Protein AF-A0A5C4X8T9-F1 (afdb_monomer_lite)

Radius of gyration: 13.76 Å; chains: 1; bounding box: 27×42×32 Å

Structure (mmCIF, N/CA/C/O backbone):
data_AF-A0A5C4X8T9-F1
#
_entry.id   AF-A0A5C4X8T9-F1
#
loop_
_atom_site.group_PDB
_atom_site.id
_atom_site.type_symbol
_atom_site.label_atom_id
_atom_site.label_alt_id
_atom_site.label_comp_id
_atom_site.label_asym_id
_atom_site.label_entity_id
_atom_site.label_seq_id
_atom_site.pdbx_PDB_ins_code
_atom_site.Cartn_x
_atom_site.Cartn_y
_atom_site.Cartn_z
_atom_site.occupancy
_atom_site.B_iso_or_equiv
_atom_site.auth_seq_id
_atom_site.auth_comp_id
_atom_site.auth_asym_id
_atom_site.auth_atom_id
_atom_site.pdbx_PDB_model_num
ATOM 1 N N . MET A 1 1 ? 8.369 9.326 -17.654 1.00 58.94 1 MET A N 1
ATOM 2 C CA . MET A 1 1 ? 6.999 8.799 -17.442 1.00 58.94 1 MET A CA 1
ATOM 3 C C . MET A 1 1 ? 5.999 9.877 -17.837 1.00 58.94 1 MET A C 1
ATOM 5 O O . MET A 1 1 ? 6.302 11.042 -17.626 1.00 58.94 1 MET A O 1
ATOM 9 N N . SER A 1 2 ? 4.863 9.516 -18.440 1.00 70.38 2 SER A N 1
ATOM 10 C CA . SER A 1 2 ? 3.801 10.473 -18.815 1.00 70.38 2 SER A CA 1
ATOM 11 C C . SER A 1 2 ? 3.129 11.075 -17.569 1.00 70.38 2 SER A C 1
ATOM 13 O O . SER A 1 2 ? 2.942 10.341 -16.595 1.00 70.38 2 SER A O 1
ATOM 15 N N . SER A 1 3 ? 2.728 12.359 -17.582 1.00 72.75 3 SER A N 1
ATOM 16 C CA . SER A 1 3 ? 2.019 12.970 -16.433 1.00 72.75 3 SER A CA 1
ATOM 17 C C . SER A 1 3 ? 0.677 12.288 -16.144 1.00 72.75 3 SER A C 1
ATOM 19 O O . SER A 1 3 ? 0.267 12.210 -14.992 1.00 72.75 3 SER A O 1
ATOM 21 N N . ALA A 1 4 ? 0.055 11.670 -17.153 1.00 78.88 4 ALA A N 1
ATOM 22 C CA . ALA A 1 4 ? -1.166 10.887 -16.976 1.00 78.88 4 ALA A CA 1
ATOM 23 C C . ALA A 1 4 ? -0.955 9.648 -16.088 1.00 78.88 4 ALA A C 1
ATOM 25 O O . ALA A 1 4 ? -1.842 9.270 -15.321 1.00 78.88 4 ALA A O 1
ATOM 26 N N . ASN A 1 5 ? 0.233 9.031 -16.149 1.00 79.38 5 ASN A N 1
ATOM 27 C CA . ASN A 1 5 ? 0.579 7.977 -15.203 1.00 79.38 5 ASN A CA 1
ATOM 28 C C . ASN A 1 5 ? 0.730 8.614 -13.816 1.00 79.38 5 ASN A C 1
ATOM 30 O O . ASN A 1 5 ? 0.001 8.193 -12.920 1.00 79.38 5 ASN A O 1
ATOM 34 N N . SER A 1 6 ? 1.557 9.672 -13.673 1.00 82.62 6 SER A N 1
ATOM 35 C CA . SER A 1 6 ? 1.740 10.489 -12.439 1.00 82.62 6 SER A CA 1
ATOM 36 C C . SER A 1 6 ? 0.425 10.709 -11.681 1.00 82.62 6 SER A C 1
ATOM 38 O O . SER A 1 6 ? 0.289 10.318 -10.521 1.00 82.62 6 SER A O 1
ATOM 40 N N . GLU A 1 7 ? -0.577 11.233 -12.375 1.00 86.81 7 GLU A N 1
ATOM 41 C CA . GLU A 1 7 ? -1.899 11.538 -11.830 1.00 86.81 7 GLU A CA 1
ATOM 42 C C . GLU A 1 7 ? -2.711 10.293 -11.443 1.00 86.81 7 GLU A C 1
ATOM 44 O O . GLU A 1 7 ? -3.329 10.263 -10.375 1.00 86.81 7 GLU A O 1
ATOM 49 N N . ARG A 1 8 ? -2.698 9.240 -12.273 1.00 87.81 8 ARG A N 1
ATOM 50 C CA . ARG A 1 8 ? -3.434 7.997 -11.992 1.00 87.81 8 ARG A CA 1
ATOM 51 C C . ARG A 1 8 ? -2.933 7.320 -10.718 1.00 87.81 8 ARG A C 1
ATOM 53 O O . ARG A 1 8 ? -3.754 6.895 -9.905 1.00 87.81 8 ARG A O 1
ATOM 60 N N . PHE A 1 9 ? -1.618 7.236 -10.526 1.00 89.00 9 PHE A N 1
ATOM 61 C CA . PHE A 1 9 ? -1.050 6.686 -9.293 1.00 89.00 9 PHE A CA 1
ATOM 62 C C . PHE A 1 9 ? -1.400 7.530 -8.090 1.00 89.00 9 PHE A C 1
ATOM 64 O O . PHE A 1 9 ? -1.880 6.978 -7.111 1.00 89.00 9 PHE A O 1
ATOM 71 N N . LEU A 1 10 ? -1.228 8.852 -8.167 1.00 90.19 10 LEU A N 1
ATOM 72 C CA . LEU A 1 10 ? -1.546 9.733 -7.046 1.00 90.19 10 LEU A CA 1
ATOM 73 C C . LEU A 1 10 ? -3.006 9.579 -6.617 1.00 90.19 10 LEU A C 1
ATOM 75 O O . LEU A 1 10 ? -3.293 9.476 -5.426 1.00 90.19 10 LEU A O 1
ATOM 79 N N . ARG A 1 11 ? -3.931 9.502 -7.580 1.00 92.75 11 ARG A N 1
ATOM 80 C CA . ARG A 1 11 ? -5.353 9.294 -7.298 1.00 92.75 11 ARG A CA 1
ATOM 81 C C . ARG A 1 11 ? -5.616 7.956 -6.605 1.00 92.75 11 ARG A C 1
ATOM 83 O O . ARG A 1 11 ? -6.330 7.930 -5.605 1.00 92.75 11 ARG A O 1
ATOM 90 N N . LEU A 1 12 ? -5.062 6.861 -7.128 1.00 93.31 12 LEU A N 1
ATOM 91 C CA . LEU A 1 12 ? -5.259 5.524 -6.560 1.00 93.31 12 LEU A CA 1
ATOM 92 C C . LEU A 1 12 ? -4.585 5.385 -5.192 1.00 93.31 12 LEU A C 1
ATOM 94 O O . LEU A 1 12 ? -5.207 4.892 -4.259 1.00 93.31 12 LEU A O 1
ATOM 98 N N . TYR A 1 13 ? -3.362 5.890 -5.052 1.00 92.06 13 TYR A N 1
ATOM 99 C CA . TYR A 1 13 ? -2.608 5.882 -3.804 1.00 92.06 13 TYR A CA 1
ATOM 100 C C . TYR A 1 13 ? -3.382 6.606 -2.701 1.00 92.06 13 TYR A C 1
ATOM 102 O O . TYR A 1 13 ? -3.590 6.043 -1.631 1.00 92.06 13 TYR A O 1
ATOM 110 N N . LYS A 1 14 ? -3.887 7.818 -2.976 1.00 92.06 14 LYS A N 1
ATOM 111 C CA . LYS A 1 14 ? -4.696 8.585 -2.015 1.00 92.06 14 LYS A CA 1
ATOM 112 C C . LYS A 1 14 ? -5.954 7.842 -1.589 1.00 92.06 14 LYS A C 1
ATOM 114 O O . LYS A 1 14 ? -6.252 7.798 -0.400 1.00 92.06 14 LYS A O 1
ATOM 119 N N . LEU A 1 15 ? -6.678 7.259 -2.546 1.00 96.31 15 LEU A N 1
ATOM 120 C CA . LEU A 1 15 ? -7.908 6.520 -2.268 1.00 96.31 15 LEU A CA 1
ATOM 121 C C . LEU A 1 15 ? -7.630 5.312 -1.364 1.00 96.31 15 LEU A C 1
ATOM 123 O O . LEU A 1 15 ? -8.262 5.169 -0.323 1.00 96.31 15 LEU A O 1
ATOM 127 N N . ILE A 1 16 ? -6.655 4.480 -1.737 1.00 95.44 16 ILE A N 1
ATOM 128 C CA . ILE A 1 16 ? -6.324 3.258 -0.998 1.00 95.44 16 ILE A CA 1
ATOM 129 C C . ILE A 1 16 ? -5.753 3.608 0.382 1.00 95.44 16 ILE A C 1
A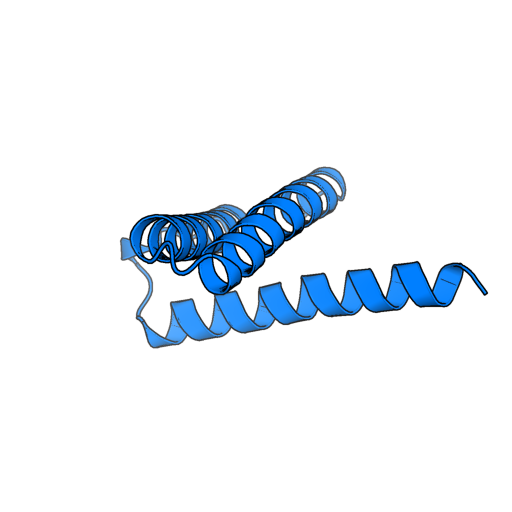TOM 131 O O . ILE A 1 16 ? -6.111 2.972 1.371 1.00 95.44 16 ILE A O 1
ATOM 135 N N . ASN A 1 17 ? -4.916 4.645 0.480 1.00 92.75 17 ASN A N 1
ATOM 136 C CA . ASN A 1 17 ? -4.369 5.086 1.759 1.00 92.75 17 ASN A CA 1
ATOM 137 C C . ASN A 1 17 ? -5.465 5.622 2.695 1.00 92.75 17 ASN A C 1
ATOM 139 O O . ASN A 1 17 ? -5.462 5.303 3.879 1.00 92.75 17 ASN A O 1
ATOM 143 N N . ALA A 1 18 ? -6.449 6.361 2.171 1.00 94.88 18 ALA A N 1
ATOM 144 C CA . ALA A 1 18 ? -7.611 6.777 2.955 1.00 94.88 18 ALA A CA 1
ATOM 145 C C . ALA A 1 18 ? -8.434 5.569 3.439 1.00 94.88 18 ALA A C 1
ATOM 147 O O . ALA A 1 18 ? -8.808 5.514 4.608 1.00 94.88 18 ALA A O 1
ATOM 148 N N . THR A 1 19 ? -8.657 4.567 2.580 1.00 95.75 19 THR A N 1
ATOM 149 C CA . THR A 1 19 ? -9.326 3.311 2.962 1.00 95.75 19 THR A CA 1
ATOM 150 C C . THR A 1 19 ? -8.564 2.563 4.053 1.00 95.75 19 THR A C 1
ATOM 152 O O . THR A 1 19 ? -9.181 2.085 5.001 1.00 95.75 19 THR A O 1
ATOM 155 N N . LYS A 1 20 ? -7.231 2.495 3.963 1.00 95.75 20 LYS A N 1
ATOM 156 C CA . LYS A 1 20 ? -6.369 1.921 5.003 1.00 95.75 20 LYS A CA 1
ATOM 157 C C . LYS A 1 20 ? -6.535 2.656 6.335 1.00 95.75 20 LYS A C 1
ATOM 159 O O . LYS A 1 20 ? -6.734 2.010 7.360 1.00 95.75 20 LYS A O 1
ATOM 164 N N . SER A 1 21 ? -6.455 3.989 6.326 1.00 95.31 21 SER A N 1
ATOM 165 C CA . SER A 1 21 ? -6.615 4.801 7.538 1.00 95.31 21 SER A CA 1
ATOM 166 C C . SER A 1 21 ? -7.981 4.581 8.188 1.00 95.31 21 SER A C 1
ATOM 168 O O . SER A 1 21 ? -8.050 4.361 9.394 1.00 95.31 21 SER A O 1
ATOM 170 N N . GLU A 1 22 ? -9.051 4.565 7.394 1.00 97.12 22 GLU A N 1
ATOM 171 C CA . GLU A 1 22 ? -10.409 4.333 7.890 1.00 97.12 22 GLU A CA 1
ATOM 172 C C . GLU A 1 22 ? -10.589 2.910 8.447 1.00 97.12 22 GLU A C 1
ATOM 174 O O . GLU A 1 22 ? -11.137 2.726 9.533 1.00 97.12 22 GLU A O 1
ATOM 179 N N . ALA A 1 23 ? -10.059 1.895 7.757 1.00 96.31 23 ALA A N 1
ATOM 180 C CA . ALA A 1 23 ? -10.080 0.511 8.228 1.00 96.31 23 ALA A CA 1
ATOM 181 C C . ALA A 1 23 ? -9.351 0.342 9.570 1.00 96.31 23 ALA A C 1
ATOM 183 O O . ALA A 1 23 ? -9.842 -0.367 10.451 1.00 96.31 23 ALA A O 1
ATOM 184 N N . SER A 1 24 ? -8.219 1.029 9.748 1.00 94.75 24 SER A N 1
ATOM 185 C CA . SER A 1 24 ? -7.463 1.024 11.003 1.00 94.75 24 SER A CA 1
ATOM 186 C C . SER A 1 24 ? -8.266 1.652 12.150 1.00 94.75 24 SER A C 1
ATOM 188 O O . SER A 1 24 ? -8.375 1.065 13.229 1.00 94.75 24 SER A O 1
ATOM 190 N N . LEU A 1 25 ? -8.926 2.794 11.904 1.00 97.62 25 LEU A N 1
ATOM 191 C CA . LEU A 1 25 ? -9.800 3.454 12.886 1.00 97.62 25 LEU A CA 1
ATOM 192 C C . LEU A 1 25 ? -10.975 2.562 13.312 1.00 97.62 25 LEU A C 1
ATOM 194 O O . LEU A 1 25 ? -11.316 2.509 14.495 1.00 97.62 25 LEU A O 1
ATOM 198 N N . GLN A 1 26 ? -11.560 1.828 12.364 1.00 97.62 26 GLN A N 1
ATOM 199 C CA . GLN A 1 26 ? -12.682 0.919 12.610 1.00 97.62 26 GLN A CA 1
ATOM 200 C C . G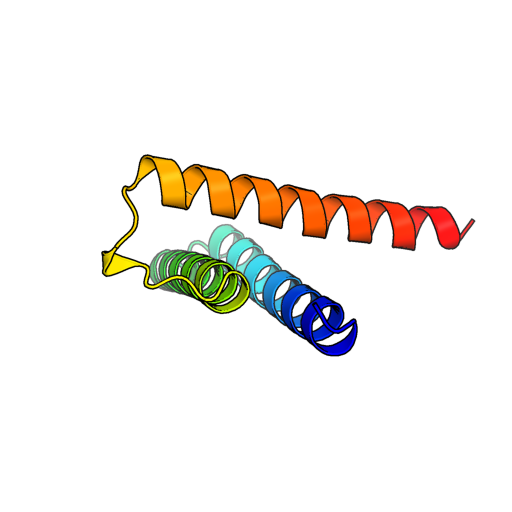LN A 1 26 ? -12.260 -0.475 13.105 1.00 97.62 26 GLN A C 1
ATOM 202 O O . GLN A 1 26 ? -13.124 -1.303 13.392 1.00 97.62 26 GLN A O 1
ATOM 207 N N . ARG A 1 27 ? -10.951 -0.740 13.249 1.00 96.31 27 ARG A N 1
ATOM 208 C CA . ARG A 1 27 ? -10.387 -2.047 13.637 1.00 96.31 27 ARG A CA 1
ATOM 209 C C . ARG A 1 27 ? -10.833 -3.182 12.710 1.00 96.31 27 ARG A C 1
ATOM 211 O O . ARG A 1 27 ? -11.248 -4.244 13.171 1.00 96.31 27 ARG A O 1
ATOM 218 N N . LEU A 1 28 ? -10.736 -2.949 11.403 1.00 97.38 28 LEU A N 1
ATOM 219 C CA . LEU A 1 28 ? -11.043 -3.914 10.346 1.00 97.38 28 LEU A CA 1
ATOM 220 C C . LEU A 1 28 ? -9.728 -4.468 9.758 1.00 97.38 28 LEU A C 1
ATOM 222 O O . LEU A 1 28 ? -9.301 -4.015 8.692 1.00 97.38 28 LEU A O 1
ATOM 226 N N . PRO A 1 29 ? -9.058 -5.426 10.435 1.00 90.62 29 PRO A N 1
ATOM 227 C CA . PRO A 1 29 ? -7.689 -5.836 10.107 1.00 90.62 29 PRO A CA 1
ATOM 228 C C . PRO A 1 29 ? -7.558 -6.448 8.709 1.00 90.62 29 PRO A C 1
ATOM 230 O O . PRO A 1 29 ? -6.559 -6.222 8.031 1.00 90.62 29 PRO A O 1
ATOM 233 N N . ASP A 1 30 ? -8.578 -7.169 8.241 1.00 95.50 30 ASP A N 1
ATOM 234 C CA . ASP A 1 30 ? -8.564 -7.760 6.900 1.00 95.50 30 ASP A CA 1
ATOM 235 C C . ASP A 1 30 ? -8.600 -6.682 5.811 1.00 95.50 30 ASP A C 1
ATOM 237 O O . ASP A 1 30 ? -7.894 -6.781 4.808 1.00 95.50 30 ASP A O 1
ATOM 241 N N . ILE A 1 31 ? -9.374 -5.611 6.022 1.00 95.88 31 ILE A N 1
ATOM 242 C CA . ILE A 1 31 ? -9.455 -4.487 5.081 1.00 95.88 31 ILE A CA 1
ATOM 243 C C . ILE A 1 31 ? -8.153 -3.686 5.101 1.00 95.88 31 ILE A C 1
ATOM 245 O O . ILE A 1 31 ? -7.653 -3.309 4.043 1.00 95.88 31 ILE A O 1
ATOM 249 N N . GLU A 1 32 ? -7.573 -3.464 6.281 1.00 92.69 32 GLU A N 1
ATOM 250 C CA . GLU A 1 32 ? -6.267 -2.818 6.411 1.00 92.69 32 GLU A CA 1
ATOM 251 C C . GLU A 1 32 ? -5.178 -3.612 5.672 1.00 92.69 32 GLU A C 1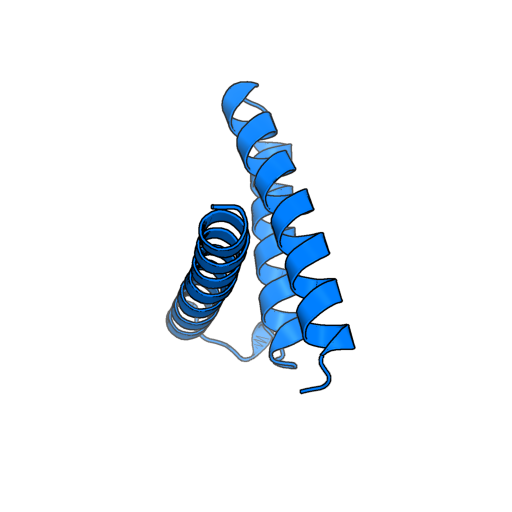
ATOM 253 O O . GLU A 1 32 ? -4.395 -3.040 4.910 1.00 92.69 32 GLU A O 1
ATOM 258 N N . ASN A 1 33 ? -5.167 -4.939 5.828 1.00 91.25 33 ASN A N 1
ATOM 259 C CA . ASN A 1 33 ? -4.225 -5.811 5.136 1.00 91.25 33 ASN A CA 1
ATOM 260 C C . ASN A 1 33 ? -4.420 -5.777 3.610 1.00 91.25 33 ASN A C 1
ATOM 262 O O . ASN A 1 33 ? -3.453 -5.616 2.866 1.00 91.25 33 ASN A O 1
ATOM 266 N N . LEU A 1 34 ? -5.665 -5.847 3.130 1.00 95.88 34 LEU A N 1
ATOM 267 C CA . LEU A 1 34 ? -5.969 -5.727 1.700 1.00 95.88 34 LEU A CA 1
ATOM 268 C C . LEU A 1 34 ? -5.555 -4.364 1.132 1.00 95.88 34 LEU A C 1
ATOM 270 O O . LEU A 1 34 ? -5.024 -4.299 0.023 1.00 95.88 34 LEU A O 1
ATOM 274 N N . ALA A 1 35 ? -5.742 -3.281 1.888 1.00 93.12 35 ALA A N 1
ATOM 275 C CA . ALA A 1 35 ? -5.304 -1.952 1.479 1.00 93.12 35 ALA A CA 1
ATOM 276 C C . ALA A 1 35 ? -3.770 -1.852 1.413 1.00 93.12 35 ALA A C 1
ATOM 278 O O . ALA A 1 35 ? -3.238 -1.274 0.466 1.00 93.12 35 ALA A O 1
ATOM 279 N N . ASN A 1 36 ? -3.047 -2.472 2.352 1.00 88.12 36 ASN A N 1
ATOM 280 C CA . ASN A 1 36 ? -1.586 -2.574 2.285 1.00 88.12 36 ASN A CA 1
ATOM 281 C C . ASN A 1 36 ? -1.132 -3.349 1.034 1.00 88.12 36 ASN A C 1
ATOM 283 O O . ASN A 1 36 ? -0.264 -2.867 0.309 1.00 88.12 36 ASN A O 1
ATOM 287 N N . ILE A 1 37 ? -1.754 -4.493 0.722 1.00 91.94 37 ILE A N 1
ATOM 288 C CA . ILE A 1 37 ? -1.459 -5.269 -0.499 1.00 91.94 37 ILE A CA 1
ATOM 289 C C . ILE A 1 37 ? -1.733 -4.441 -1.761 1.00 91.94 37 ILE A C 1
ATOM 291 O O . ILE A 1 37 ? -0.922 -4.427 -2.686 1.00 91.94 37 ILE A O 1
ATOM 295 N N . ALA A 1 38 ? -2.842 -3.703 -1.800 1.00 92.38 38 ALA A N 1
ATOM 296 C CA . ALA A 1 38 ? -3.180 -2.858 -2.939 1.00 92.38 38 ALA A CA 1
ATOM 297 C C . ALA A 1 38 ? -2.185 -1.697 -3.131 1.00 92.38 38 ALA A C 1
ATOM 299 O O . ALA A 1 38 ? -1.834 -1.382 -4.268 1.00 92.38 38 ALA A O 1
ATOM 300 N N . LEU A 1 39 ? -1.688 -1.087 -2.045 1.00 90.50 39 LEU A N 1
ATOM 301 C CA . LEU A 1 39 ? -0.624 -0.076 -2.114 1.00 90.50 39 LEU A CA 1
ATOM 302 C C . LEU A 1 39 ? 0.686 -0.670 -2.647 1.00 90.50 39 LEU A C 1
ATOM 304 O O . LEU A 1 39 ? 1.331 -0.047 -3.491 1.00 90.50 39 LEU A O 1
ATOM 308 N N . LEU A 1 40 ? 1.048 -1.878 -2.201 1.00 87.44 40 LEU A N 1
ATOM 309 C CA . LEU A 1 40 ? 2.224 -2.604 -2.689 1.00 87.44 40 LEU A CA 1
ATOM 310 C C . LEU A 1 40 ? 2.139 -2.844 -4.198 1.00 87.44 40 LEU A C 1
ATOM 312 O O . LEU A 1 40 ? 3.053 -2.471 -4.934 1.00 87.44 40 LEU A O 1
ATOM 316 N N . GLN A 1 41 ? 1.019 -3.399 -4.664 1.00 87.38 41 GLN A N 1
ATOM 317 C CA . GLN A 1 41 ? 0.805 -3.675 -6.082 1.00 87.38 41 GLN A CA 1
ATOM 318 C C . GLN A 1 41 ? 0.845 -2.392 -6.916 1.00 87.38 41 GLN A C 1
ATOM 320 O O . GLN A 1 41 ? 1.521 -2.345 -7.937 1.00 87.38 41 GLN A O 1
ATOM 325 N N . LEU A 1 42 ? 0.192 -1.322 -6.451 1.00 89.62 42 LEU A N 1
ATOM 326 C CA . LEU A 1 42 ? 0.165 -0.041 -7.154 1.00 89.62 42 LEU A CA 1
ATOM 327 C C . LEU A 1 42 ? 1.572 0.546 -7.351 1.00 89.62 42 LEU A C 1
ATOM 329 O O . LEU A 1 42 ? 1.872 1.120 -8.398 1.00 89.62 42 LEU A O 1
ATOM 333 N N . VAL A 1 43 ? 2.427 0.423 -6.338 1.00 86.19 43 VAL A N 1
ATOM 334 C CA . VAL A 1 43 ? 3.812 0.901 -6.375 1.00 86.19 43 VAL A CA 1
ATOM 335 C C . VAL A 1 43 ? 4.679 0.060 -7.310 1.00 86.19 43 VAL A C 1
ATOM 337 O O . VAL A 1 43 ? 5.525 0.598 -8.023 1.00 86.19 43 VAL A O 1
ATOM 340 N N . VAL A 1 44 ? 4.462 -1.247 -7.336 1.00 84.44 44 VAL A N 1
ATOM 341 C CA . VAL A 1 44 ? 5.211 -2.160 -8.197 1.00 84.44 44 VAL A CA 1
ATOM 342 C C . VAL A 1 44 ? 4.793 -2.012 -9.665 1.00 84.44 44 VAL A C 1
ATOM 344 O O . VAL A 1 44 ? 5.654 -1.859 -10.536 1.00 84.44 44 VAL A O 1
ATOM 347 N N . ASP A 1 45 ? 3.487 -1.922 -9.926 1.00 84.75 45 ASP A N 1
ATOM 348 C CA . ASP A 1 45 ? 2.921 -1.639 -11.250 1.00 84.75 45 ASP A CA 1
ATOM 349 C C . ASP A 1 45 ? 3.430 -0.302 -11.800 1.00 84.75 45 ASP A C 1
ATOM 351 O O . ASP A 1 45 ? 3.680 -0.162 -12.998 1.00 84.75 45 ASP A O 1
ATOM 355 N N . TRP A 1 46 ? 3.614 0.688 -10.921 1.00 83.25 46 TRP A N 1
ATOM 356 C CA . TRP A 1 46 ? 4.176 1.980 -11.289 1.00 83.25 46 TRP A CA 1
ATOM 357 C C . TRP A 1 46 ? 5.592 1.892 -11.835 1.00 83.25 46 TRP A C 1
ATOM 359 O O . TRP A 1 46 ? 5.917 2.507 -12.852 1.00 83.25 46 TRP A O 1
ATOM 369 N N . GLU A 1 47 ? 6.454 1.184 -11.112 1.00 80.19 47 GLU A N 1
ATOM 370 C CA . GLU A 1 47 ? 7.851 1.013 -11.494 1.00 80.19 47 GLU A CA 1
ATOM 371 C C . GLU A 1 47 ? 7.996 0.050 -12.681 1.00 80.19 47 GLU A C 1
ATOM 373 O O . GLU A 1 47 ? 9.067 -0.026 -13.279 1.00 80.19 47 GLU A O 1
ATOM 378 N N . GLY A 1 48 ? 6.922 -0.661 -13.051 1.00 81.44 48 GLY A N 1
ATOM 379 C CA . GLY A 1 48 ? 6.941 -1.678 -14.097 1.00 81.44 48 GLY A CA 1
ATOM 380 C C . GLY A 1 48 ? 7.795 -2.885 -13.711 1.00 81.44 48 GLY A C 1
ATOM 381 O O . GLY A 1 48 ? 8.358 -3.545 -14.585 1.00 81.44 48 GLY A O 1
ATOM 382 N N . ILE A 1 49 ? 7.939 -3.138 -12.409 1.00 78.56 49 ILE A N 1
ATOM 383 C CA . ILE A 1 49 ? 8.763 -4.220 -11.877 1.00 78.56 49 ILE A CA 1
ATOM 384 C C . ILE A 1 49 ? 7.862 -5.415 -11.562 1.00 78.56 49 ILE A C 1
ATOM 386 O O . ILE A 1 49 ? 6.702 -5.261 -11.211 1.00 78.56 49 ILE A O 1
ATOM 390 N N . ASP A 1 50 ? 8.390 -6.626 -11.702 1.00 75.56 50 ASP A N 1
ATOM 391 C CA . ASP A 1 50 ? 7.722 -7.829 -11.214 1.00 75.56 50 ASP A CA 1
ATOM 392 C C . ASP A 1 50 ? 8.009 -7.978 -9.707 1.00 75.56 50 ASP A C 1
ATOM 394 O O . ASP A 1 50 ? 9.182 -8.104 -9.336 1.00 75.56 50 ASP A O 1
ATOM 398 N N . PRO A 1 51 ? 6.988 -7.969 -8.828 1.00 67.00 51 PRO A N 1
ATOM 399 C CA . PRO A 1 51 ? 7.197 -8.044 -7.382 1.00 67.00 51 PRO A CA 1
ATOM 400 C C . PRO A 1 51 ? 7.890 -9.341 -6.962 1.00 67.00 51 PRO A C 1
ATOM 402 O O . PRO A 1 51 ? 8.606 -9.348 -5.966 1.00 67.00 51 PRO A O 1
ATOM 405 N N . LEU A 1 52 ? 7.739 -10.421 -7.738 1.00 76.06 52 LEU A N 1
ATOM 406 C CA . LEU A 1 52 ? 8.386 -11.708 -7.465 1.00 76.06 52 LEU A CA 1
ATOM 407 C C . LEU A 1 52 ? 9.894 -11.690 -7.748 1.00 76.06 52 LEU A C 1
ATOM 409 O O . LEU A 1 52 ? 10.599 -12.632 -7.391 1.00 76.06 52 LEU A O 1
ATOM 413 N N . LYS A 1 53 ? 10.395 -10.633 -8.399 1.00 76.50 53 LYS A N 1
ATOM 414 C CA . LYS A 1 53 ? 11.820 -10.438 -8.704 1.00 76.50 53 LYS A CA 1
ATOM 415 C C . LYS A 1 53 ? 12.517 -9.484 -7.738 1.00 76.50 53 LYS A C 1
ATOM 417 O O . LYS A 1 53 ? 13.715 -9.263 -7.893 1.00 76.50 53 LYS A O 1
ATOM 422 N N . LEU A 1 54 ? 11.789 -8.915 -6.778 1.00 76.31 54 LEU A N 1
ATOM 423 C CA . LEU A 1 54 ? 12.318 -7.982 -5.789 1.00 76.31 54 LEU A CA 1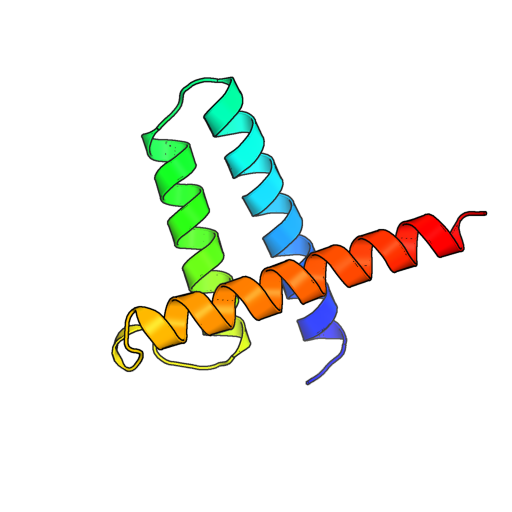
ATOM 424 C C . LEU A 1 54 ? 12.543 -8.685 -4.453 1.00 76.31 54 LEU A C 1
ATOM 426 O O . LEU A 1 54 ? 11.697 -9.441 -3.981 1.00 76.31 54 LEU A O 1
ATOM 430 N N . SER A 1 55 ? 13.667 -8.389 -3.807 1.00 82.38 55 SER A N 1
ATOM 431 C CA . SER A 1 55 ? 13.842 -8.708 -2.391 1.00 82.38 55 SER A CA 1
ATOM 432 C C . SER A 1 55 ? 12.930 -7.838 -1.517 1.00 82.38 55 SER A C 1
ATOM 434 O O . SER A 1 55 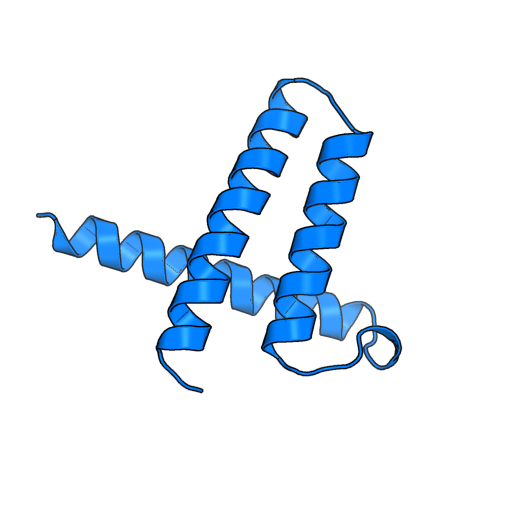? 12.544 -6.730 -1.899 1.00 82.38 55 SER A O 1
ATOM 436 N N . GLU A 1 56 ? 12.634 -8.298 -0.297 1.00 78.06 56 GLU A N 1
ATOM 437 C CA . GLU A 1 56 ? 11.844 -7.527 0.679 1.00 78.06 56 GLU A CA 1
ATOM 438 C C . GLU A 1 56 ? 12.432 -6.128 0.934 1.00 78.06 56 GLU A C 1
ATOM 440 O O . GLU A 1 56 ? 11.701 -5.144 1.062 1.00 78.06 56 GLU A O 1
ATOM 445 N N . MET A 1 57 ? 13.764 -6.017 0.952 1.00 78.56 57 MET A N 1
ATOM 446 C CA . MET A 1 57 ? 14.467 -4.751 1.162 1.00 78.56 57 MET A CA 1
ATOM 447 C C . MET A 1 57 ? 14.280 -3.779 -0.014 1.00 78.56 57 MET A C 1
ATOM 449 O O . MET A 1 57 ? 14.095 -2.577 0.196 1.00 78.56 57 MET A O 1
ATOM 453 N N . GLU A 1 58 ? 14.308 -4.278 -1.251 1.00 78.44 58 GLU A N 1
ATOM 454 C CA . GLU A 1 58 ? 14.074 -3.456 -2.443 1.00 78.44 58 GLU A CA 1
ATOM 455 C C . GLU A 1 58 ? 12.620 -2.993 -2.514 1.00 78.44 58 GLU A C 1
ATOM 457 O O . GLU A 1 58 ? 12.365 -1.813 -2.759 1.00 78.44 58 GLU A O 1
ATOM 462 N N . LEU A 1 59 ? 11.676 -3.885 -2.207 1.00 76.75 59 LEU A N 1
ATOM 463 C CA . LEU A 1 59 ? 10.253 -3.566 -2.123 1.00 76.75 59 LEU A CA 1
ATOM 464 C C . LEU A 1 59 ? 10.000 -2.436 -1.109 1.00 76.75 59 LEU A C 1
ATOM 466 O O . LEU A 1 59 ? 9.372 -1.430 -1.441 1.00 76.75 59 LEU A O 1
ATOM 470 N N . ALA A 1 60 ? 10.566 -2.550 0.098 1.00 80.81 60 ALA A N 1
ATOM 471 C CA . ALA A 1 60 ? 10.459 -1.536 1.147 1.00 80.81 60 ALA A CA 1
ATOM 472 C C . ALA A 1 60 ? 11.030 -0.173 0.718 1.00 80.81 60 ALA A C 1
ATOM 474 O O . ALA A 1 60 ? 10.444 0.878 0.994 1.00 80.81 60 ALA A O 1
ATOM 475 N N . SER A 1 61 ? 12.163 -0.178 0.011 1.00 84.31 61 SER A N 1
ATOM 476 C CA . SER A 1 61 ? 12.788 1.040 -0.514 1.00 84.31 61 SER A CA 1
ATOM 477 C C . SER A 1 61 ? 11.912 1.728 -1.564 1.00 84.31 61 SER A C 1
ATOM 479 O O . SER A 1 61 ? 11.720 2.949 -1.520 1.00 84.31 61 SER A O 1
ATOM 481 N N . ILE A 1 62 ? 11.335 0.954 -2.487 1.00 82.44 62 ILE A N 1
ATOM 482 C CA . ILE A 1 62 ? 10.458 1.482 -3.535 1.00 82.44 62 ILE A CA 1
ATOM 483 C C . ILE A 1 62 ? 9.192 2.083 -2.911 1.00 82.44 62 ILE A C 1
ATOM 485 O O . ILE A 1 62 ? 8.834 3.213 -3.253 1.00 82.44 62 ILE A O 1
ATOM 489 N N . LEU A 1 63 ? 8.565 1.388 -1.956 1.00 80.81 63 LEU A N 1
ATOM 490 C CA . LEU A 1 63 ? 7.404 1.903 -1.223 1.00 80.81 63 LEU A CA 1
ATOM 491 C C . LEU A 1 63 ? 7.703 3.253 -0.597 1.00 80.81 63 LEU A C 1
ATOM 493 O O . LEU A 1 63 ? 7.053 4.240 -0.929 1.00 80.81 63 LEU A O 1
ATOM 497 N N . ARG A 1 64 ? 8.756 3.328 0.219 1.00 84.06 64 ARG A N 1
ATOM 498 C CA . ARG A 1 64 ? 9.123 4.552 0.934 1.00 84.06 64 ARG A CA 1
ATOM 499 C C . ARG A 1 64 ? 9.353 5.733 -0.008 1.00 84.06 64 ARG A C 1
ATOM 501 O O . ARG A 1 64 ? 8.951 6.862 0.285 1.00 84.06 64 ARG A O 1
ATOM 508 N N . ARG A 1 65 ? 9.983 5.491 -1.163 1.00 83.75 65 ARG A N 1
ATOM 509 C CA . ARG A 1 65 ? 10.187 6.520 -2.196 1.00 83.75 65 ARG A CA 1
ATOM 510 C C . ARG A 1 65 ? 8.862 7.019 -2.770 1.00 83.75 65 ARG A C 1
ATOM 512 O O . ARG A 1 65 ? 8.732 8.214 -3.033 1.00 83.75 65 ARG A O 1
ATOM 519 N N . LYS A 1 66 ? 7.881 6.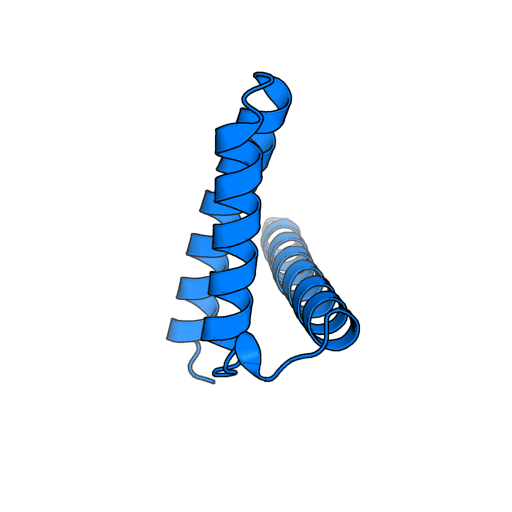138 -2.959 1.00 80.12 66 LYS A N 1
ATOM 520 C CA . LYS A 1 66 ? 6.559 6.499 -3.485 1.00 80.12 66 LYS A CA 1
ATOM 521 C C . LYS A 1 66 ? 5.652 7.169 -2.474 1.00 80.12 66 LYS A C 1
ATOM 523 O O . LYS A 1 66 ? 4.986 8.133 -2.840 1.00 80.12 66 LYS A O 1
ATOM 528 N N . GLU A 1 67 ? 5.695 6.738 -1.221 1.00 82.12 67 GLU A N 1
ATOM 529 C CA . GLU A 1 67 ? 5.044 7.451 -0.122 1.00 82.12 67 GLU A CA 1
ATOM 530 C C . GLU A 1 67 ? 5.583 8.886 -0.034 1.00 82.12 67 GLU A C 1
ATOM 532 O O . GLU A 1 67 ? 4.811 9.840 0.008 1.00 82.12 67 GLU A O 1
ATOM 537 N N . THR A 1 68 ? 6.908 9.053 -0.131 1.00 84.12 68 THR A N 1
ATOM 538 C CA . THR A 1 68 ? 7.556 10.376 -0.135 1.00 84.12 68 THR A CA 1
ATOM 539 C C . THR A 1 68 ? 7.125 11.225 -1.335 1.00 84.12 68 THR A C 1
ATOM 541 O O . THR A 1 68 ? 6.859 12.413 -1.181 1.00 84.12 68 THR A O 1
ATOM 544 N N . PHE A 1 69 ? 7.019 10.634 -2.531 1.00 81.75 69 PHE A N 1
ATOM 545 C CA . PHE A 1 69 ? 6.521 11.332 -3.721 1.00 81.75 69 PHE A CA 1
ATOM 546 C C . PHE A 1 69 ? 5.071 11.803 -3.550 1.00 81.75 69 PHE A C 1
ATOM 548 O O . PHE A 1 69 ? 4.754 12.946 -3.876 1.00 81.75 69 PHE A O 1
ATOM 555 N N . ALA A 1 70 ? 4.198 10.940 -3.024 1.00 76.94 70 ALA A N 1
ATOM 556 C CA . ALA A 1 70 ? 2.806 11.287 -2.769 1.00 76.94 70 ALA A CA 1
ATOM 557 C C . ALA A 1 70 ? 2.682 12.398 -1.715 1.00 76.94 70 ALA A C 1
ATOM 559 O O . ALA A 1 70 ? 1.928 13.348 -1.920 1.00 76.94 70 ALA A O 1
ATOM 560 N N . GLN A 1 71 ? 3.473 12.324 -0.640 1.00 81.44 71 GLN A N 1
ATOM 561 C CA . GLN A 1 71 ? 3.507 13.346 0.406 1.00 81.44 71 GLN A CA 1
ATOM 562 C C . GLN A 1 71 ? 4.006 14.694 -0.130 1.00 81.44 71 GLN A C 1
ATOM 564 O O . GLN A 1 71 ? 3.357 15.714 0.073 1.00 81.44 71 GLN A O 1
ATOM 569 N N . ALA A 1 72 ? 5.110 14.698 -0.883 1.00 78.56 72 ALA A N 1
ATOM 570 C CA . ALA A 1 72 ? 5.655 15.914 -1.483 1.00 78.56 72 ALA A CA 1
ATOM 571 C C . ALA A 1 72 ? 4.671 16.567 -2.467 1.00 78.56 72 ALA A C 1
ATOM 573 O O . ALA A 1 72 ? 4.581 17.792 -2.537 1.00 78.56 72 ALA A O 1
ATOM 574 N N . HIS A 1 73 ? 3.909 15.759 -3.211 1.00 78.31 73 HIS A N 1
ATOM 575 C CA . HIS A 1 73 ? 2.839 16.268 -4.063 1.00 78.31 73 HIS A CA 1
ATOM 576 C C . HIS A 1 73 ? 1.710 16.903 -3.237 1.00 78.31 73 HIS A C 1
ATOM 578 O O . HIS A 1 73 ? 1.209 17.965 -3.603 1.00 78.31 73 HIS A O 1
ATOM 584 N N . ASP A 1 74 ? 1.300 16.285 -2.128 1.00 72.44 74 ASP A N 1
ATOM 585 C CA . ASP A 1 74 ? 0.276 16.850 -1.245 1.00 72.44 74 ASP A CA 1
ATOM 586 C C . ASP A 1 74 ? 0.707 18.182 -0.638 1.00 72.44 74 ASP A C 1
ATOM 588 O O . ASP A 1 74 ? -0.057 19.148 -0.689 1.00 72.44 74 ASP A O 1
ATOM 592 N N . ASP A 1 75 ? 1.942 18.263 -0.154 1.00 72.31 75 ASP A N 1
ATOM 593 C CA . ASP A 1 75 ? 2.501 19.482 0.428 1.00 72.31 75 ASP A CA 1
ATOM 594 C C . ASP A 1 75 ? 2.616 20.602 -0.620 1.00 72.31 75 ASP A C 1
ATOM 596 O O . ASP A 1 75 ? 2.241 21.743 -0.347 1.00 72.31 75 ASP A O 1
ATOM 600 N N . PHE A 1 76 ? 3.026 20.278 -1.854 1.00 65.38 76 PHE A N 1
ATOM 601 C CA . PHE A 1 76 ? 3.035 21.226 -2.973 1.00 65.38 76 PHE A CA 1
ATOM 602 C C . PHE A 1 76 ? 1.628 21.742 -3.308 1.00 65.38 76 PHE A C 1
ATOM 604 O O . PHE A 1 76 ? 1.425 22.946 -3.456 1.00 65.38 76 PHE A O 1
ATOM 611 N N . THR A 1 77 ? 0.629 20.854 -3.384 1.00 65.25 77 THR A N 1
ATOM 612 C CA . THR A 1 77 ? -0.753 21.269 -3.679 1.00 65.25 77 THR A CA 1
ATOM 613 C C . THR A 1 77 ? -1.396 22.088 -2.563 1.00 65.25 77 THR A C 1
ATOM 615 O O . THR A 1 77 ? -2.192 22.973 -2.859 1.00 65.25 77 THR A O 1
ATOM 618 N N . LYS A 1 78 ? -1.039 21.843 -1.296 1.00 62.78 78 LYS A N 1
ATOM 619 C CA . LYS A 1 78 ? -1.507 22.641 -0.151 1.00 62.78 78 LYS A CA 1
ATOM 620 C C . LYS A 1 78 ? -0.796 23.993 -0.060 1.00 62.78 78 LYS A C 1
ATOM 622 O O . LYS A 1 78 ? -1.431 24.983 0.282 1.00 62.78 78 LYS A O 1
ATOM 627 N N . GLY A 1 79 ? 0.495 24.051 -0.392 1.00 56.62 79 GLY A N 1
ATOM 628 C CA . GLY A 1 79 ? 1.276 25.292 -0.423 1.00 56.62 79 GLY A CA 1
ATOM 629 C C . GLY A 1 79 ? 0.916 26.231 -1.579 1.00 56.62 79 GLY A C 1
ATOM 630 O O . GLY A 1 79 ? 1.082 27.434 -1.447 1.00 56.62 79 GLY A O 1
ATOM 631 N N . ALA A 1 80 ? 0.377 25.709 -2.684 1.00 55.69 80 ALA A N 1
ATOM 632 C CA . ALA A 1 80 ? -0.082 26.503 -3.830 1.00 55.69 80 ALA A CA 1
ATOM 633 C C . ALA A 1 80 ? -1.481 27.137 -3.646 1.00 55.69 80 ALA A C 1
ATOM 635 O O . ALA A 1 80 ? -1.965 27.817 -4.549 1.00 55.69 80 ALA A O 1
ATOM 636 N N . GLN A 1 81 ? -2.150 26.887 -2.513 1.00 50.00 81 GLN A N 1
ATOM 637 C CA . GLN A 1 81 ? -3.478 27.426 -2.184 1.00 50.00 81 GLN A CA 1
ATOM 638 C C . GLN A 1 81 ? -3.439 28.650 -1.245 1.00 50.00 81 GLN A C 1
ATOM 640 O O . GLN A 1 81 ? -4.504 29.101 -0.820 1.00 50.00 81 GLN A O 1
ATOM 645 N N . TYR A 1 82 ? -2.251 29.195 -0.948 1.00 43.72 82 TYR A N 1
ATOM 646 C CA . TYR A 1 82 ? -2.049 30.398 -0.128 1.00 43.72 82 TYR A CA 1
ATOM 647 C C . TYR A 1 82 ? -1.288 31.489 -0.882 1.00 43.72 82 TYR A C 1
ATOM 649 O O . TYR A 1 82 ? -0.312 31.148 -1.587 1.00 43.72 82 TYR A O 1
#

Foldseek 3Di:
DDVVLVVVLLVQLVVLVVQLVVCVVVVVVVSVVVSVVSLLVSLCVSVVHDPVPDDPVRSVVSSVVVVVVSVVVVVVVVVVVD

pLDDT: mean 83.18, std 11.54, range [43.72, 97.62]

Secondary structure (DSSP, 8-state):
--HHHHHHHHHHHHHHHHHHHHHHHTT-HHHHHHHHHHHHHHHHHHHT--GGGS-HHHHHHHHHHHHHHHHHHHHHHHHTT-

Sequence (82 aa):
MSSANSERFLRLYKLINATKSEASLQRLPDIENLANIALLQLVVDWEGIDPLKLSEMELASILRRKETFAQAHDDFTKGAQY

Organism: NCBI:txid1395944